Protein AF-A0A2A4T5P3-F1 (afdb_monomer)

Structure (mmCIF, N/CA/C/O backbone):
data_AF-A0A2A4T5P3-F1
#
_entry.id   AF-A0A2A4T5P3-F1
#
loop_
_atom_site.group_PDB
_atom_site.id
_atom_site.type_symbol
_atom_site.label_atom_id
_atom_site.label_alt_id
_atom_site.label_comp_id
_atom_site.label_asym_id
_atom_site.label_entity_id
_atom_site.label_seq_id
_atom_site.pdbx_PDB_ins_code
_atom_site.Cartn_x
_atom_site.Cartn_y
_atom_site.Cartn_z
_atom_site.occupancy
_atom_site.B_iso_or_equiv
_atom_site.auth_seq_id
_atom_site.auth_comp_id
_atom_site.auth_asym_id
_atom_site.auth_atom_id
_atom_site.pdbx_PDB_model_num
ATOM 1 N N . MET A 1 1 ? -5.503 -26.865 1.027 1.00 37.28 1 MET A N 1
ATOM 2 C CA . MET A 1 1 ? -4.342 -26.328 0.286 1.00 37.28 1 MET A CA 1
ATOM 3 C C . MET A 1 1 ? -4.580 -24.835 0.209 1.00 37.28 1 MET A C 1
ATOM 5 O O . MET A 1 1 ? -5.547 -24.458 -0.428 1.00 37.28 1 MET A O 1
ATOM 9 N N . ASN A 1 2 ? -3.789 -24.084 0.982 1.00 42.78 2 ASN A N 1
ATOM 10 C CA . ASN A 1 2 ? -3.763 -22.631 1.176 1.00 42.78 2 ASN A CA 1
ATOM 11 C C . ASN A 1 2 ? -5.091 -21.882 1.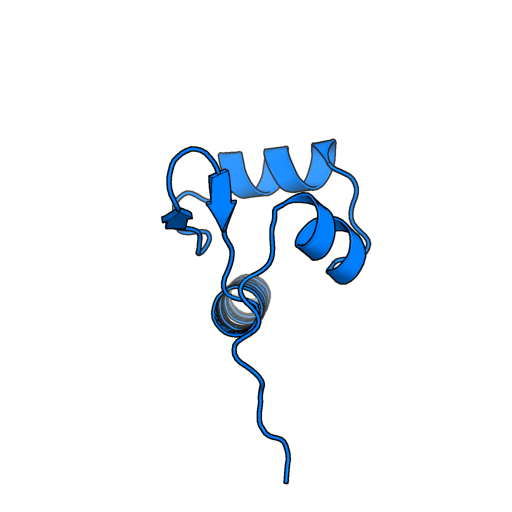007 1.00 42.78 2 ASN A C 1
ATOM 13 O O . ASN A 1 2 ? -5.384 -21.373 -0.069 1.00 42.78 2 ASN A O 1
ATOM 17 N N . ASP A 1 3 ? -5.814 -21.741 2.120 1.00 49.44 3 ASP A N 1
ATOM 18 C CA . ASP A 1 3 ? -6.545 -20.516 2.430 1.00 49.44 3 ASP A CA 1
ATOM 19 C C . ASP A 1 3 ? -5.565 -19.350 2.255 1.00 49.44 3 ASP A C 1
ATOM 21 O O . ASP A 1 3 ? -4.699 -19.105 3.103 1.00 49.44 3 ASP A O 1
ATOM 25 N N . ILE A 1 4 ? -5.617 -18.691 1.099 1.00 50.81 4 ILE A N 1
ATOM 26 C CA . ILE A 1 4 ? -5.031 -17.368 0.971 1.00 50.81 4 ILE A CA 1
ATOM 27 C C . ILE A 1 4 ? -5.986 -16.487 1.760 1.00 50.81 4 ILE A C 1
ATOM 29 O O . ILE A 1 4 ? -7.029 -16.066 1.286 1.00 50.81 4 ILE A O 1
ATOM 33 N N . ASP A 1 5 ? -5.700 -16.386 3.051 1.00 55.03 5 ASP A N 1
ATOM 34 C CA . ASP A 1 5 ? -6.341 -15.449 3.953 1.00 55.03 5 ASP A CA 1
ATOM 35 C C . ASP A 1 5 ? -6.108 -14.068 3.315 1.00 55.03 5 ASP A C 1
ATOM 37 O O . ASP A 1 5 ? -4.967 -13.595 3.308 1.00 55.03 5 ASP A O 1
ATOM 41 N N . GLU A 1 6 ? -7.139 -13.508 2.668 1.00 61.97 6 GLU A N 1
ATOM 42 C CA . GLU A 1 6 ? -7.163 -12.180 2.034 1.00 61.97 6 GLU A CA 1
ATOM 43 C C . GLU A 1 6 ? -6.769 -11.133 3.089 1.00 61.97 6 GLU A C 1
ATOM 45 O O . GLU A 1 6 ? -7.585 -10.576 3.834 1.00 61.97 6 GLU A O 1
ATOM 50 N N . LYS A 1 7 ? -5.459 -10.936 3.258 1.00 80.81 7 LYS A N 1
ATOM 51 C CA . LYS A 1 7 ? -4.914 -10.131 4.348 1.00 80.81 7 LYS A CA 1
ATOM 52 C C . LYS A 1 7 ? -4.945 -8.668 3.956 1.00 80.81 7 LYS A C 1
ATOM 54 O O . LYS A 1 7 ? -4.040 -8.159 3.301 1.00 80.81 7 LYS A O 1
ATOM 59 N N . CYS A 1 8 ? -5.956 -7.975 4.466 1.00 89.75 8 CYS A N 1
ATOM 60 C CA . CYS A 1 8 ? -6.037 -6.521 4.451 1.00 89.75 8 CYS A CA 1
ATOM 61 C C . CYS A 1 8 ? -5.029 -5.898 5.435 1.00 89.75 8 CYS A C 1
ATOM 63 O O . CYS A 1 8 ? -5.273 -5.805 6.643 1.00 89.75 8 CYS A O 1
ATOM 65 N N . LEU A 1 9 ? -3.906 -5.407 4.918 1.00 91.56 9 LEU A N 1
ATOM 66 C CA . LEU A 1 9 ? -2.819 -4.830 5.705 1.00 91.56 9 LEU A CA 1
ATOM 67 C C . LEU A 1 9 ? -2.978 -3.315 5.896 1.00 91.56 9 LEU A C 1
ATOM 69 O O . LEU A 1 9 ? -3.503 -2.596 5.045 1.00 91.56 9 LEU A O 1
ATOM 73 N N . THR A 1 10 ? -2.498 -2.794 7.024 1.00 92.94 10 THR A N 1
ATOM 74 C CA . THR A 1 10 ? -2.163 -1.367 7.161 1.00 92.94 10 THR A CA 1
ATOM 75 C C . THR A 1 10 ? -0.887 -1.030 6.391 1.00 92.94 10 THR A C 1
ATOM 77 O O . THR A 1 10 ? -0.071 -1.902 6.099 1.00 92.94 10 THR A O 1
ATOM 80 N N . THR A 1 11 ? -0.629 0.266 6.182 1.00 91.69 11 THR A N 1
ATOM 81 C CA . THR A 1 11 ? 0.665 0.740 5.662 1.00 91.69 11 THR A CA 1
ATOM 82 C C . THR A 1 11 ? 1.848 0.160 6.443 1.00 91.69 11 THR A C 1
ATOM 84 O O . THR A 1 11 ? 2.826 -0.263 5.844 1.00 91.69 11 THR A O 1
ATOM 87 N N . LYS A 1 12 ? 1.780 0.111 7.783 1.00 91.25 12 LYS A N 1
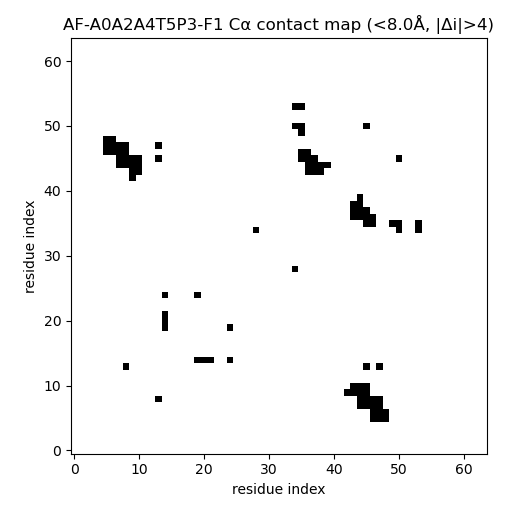ATOM 88 C CA . LYS A 1 12 ? 2.896 -0.387 8.607 1.00 91.25 12 LYS A CA 1
ATOM 89 C C . LYS A 1 12 ? 3.165 -1.871 8.371 1.00 91.25 12 LYS A C 1
ATOM 91 O O . LYS A 1 12 ? 4.320 -2.258 8.242 1.00 91.25 12 LYS A O 1
ATOM 96 N N . GLU A 1 13 ? 2.115 -2.681 8.314 1.00 93.19 13 GLU A N 1
ATOM 97 C CA . GLU A 1 13 ? 2.235 -4.123 8.081 1.00 93.19 13 GLU A CA 1
ATOM 98 C C . GLU A 1 13 ? 2.747 -4.415 6.672 1.00 93.19 13 GLU A C 1
ATOM 100 O O . GLU A 1 13 ? 3.648 -5.235 6.507 1.00 93.19 13 GLU A O 1
ATOM 105 N N . LEU A 1 14 ? 2.247 -3.686 5.671 1.00 92.12 14 LEU A N 1
ATOM 106 C CA . LEU A 1 14 ? 2.700 -3.839 4.293 1.00 92.12 14 LEU A CA 1
ATOM 107 C C . LEU A 1 14 ? 4.181 -3.468 4.132 1.00 92.12 14 LEU A C 1
ATOM 109 O O . LEU A 1 14 ? 4.923 -4.193 3.477 1.00 92.12 14 LEU A O 1
ATOM 113 N N . LEU A 1 15 ? 4.644 -2.390 4.773 1.00 93.12 15 LEU A N 1
ATOM 114 C CA . LEU A 1 15 ? 6.061 -2.005 4.763 1.00 93.12 15 LEU A CA 1
ATOM 115 C C . LEU A 1 15 ? 6.967 -3.105 5.332 1.00 93.12 15 LEU A C 1
ATOM 117 O O . LEU 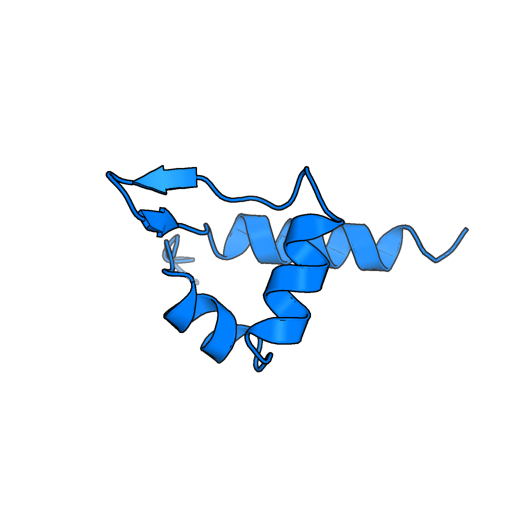A 1 15 ? 8.024 -3.390 4.768 1.00 93.12 15 LEU A O 1
ATOM 121 N N . VAL A 1 16 ? 6.544 -3.734 6.435 1.00 92.75 16 VAL A N 1
ATOM 122 C CA . VAL A 1 16 ? 7.261 -4.866 7.041 1.00 92.75 16 VAL A CA 1
ATOM 123 C C . VAL A 1 16 ? 7.265 -6.065 6.095 1.00 92.75 16 VAL A C 1
ATOM 125 O O . VAL A 1 16 ? 8.313 -6.683 5.911 1.00 92.75 16 VAL A O 1
ATOM 128 N N . TYR A 1 17 ? 6.128 -6.365 5.464 1.00 91.25 17 TYR A N 1
ATOM 129 C CA . TYR A 1 17 ? 6.003 -7.470 4.517 1.00 91.25 17 TYR A CA 1
ATOM 130 C C . TYR A 1 17 ? 6.920 -7.288 3.300 1.00 91.25 17 TYR A C 1
ATOM 132 O O . TYR A 1 17 ? 7.716 -8.170 2.981 1.00 91.25 17 TYR A O 1
ATOM 140 N N . LEU A 1 18 ? 6.864 -6.113 2.667 1.00 89.81 18 LEU A N 1
ATOM 141 C CA . LEU A 1 18 ? 7.681 -5.758 1.504 1.00 89.81 18 LEU A CA 1
ATOM 142 C C . LEU A 1 18 ? 9.154 -5.503 1.859 1.00 89.81 18 LEU A C 1
ATOM 144 O O . LEU A 1 18 ? 9.957 -5.244 0.966 1.00 89.81 18 LEU A O 1
ATOM 148 N N . LYS A 1 19 ? 9.518 -5.542 3.152 1.00 92.00 19 LYS A N 1
ATOM 149 C CA . LYS A 1 19 ? 10.858 -5.215 3.667 1.00 92.00 19 LYS A CA 1
ATOM 150 C C . LYS A 1 19 ? 11.377 -3.883 3.120 1.00 92.00 19 LYS A C 1
ATOM 152 O O . LYS A 1 19 ? 12.551 -3.755 2.775 1.00 92.00 19 LYS A O 1
ATOM 157 N N . THR A 1 20 ? 10.494 -2.890 3.044 1.00 90.50 20 THR A N 1
ATOM 158 C CA . THR A 1 20 ? 10.788 -1.599 2.419 1.00 90.50 20 THR A CA 1
ATOM 159 C C . THR A 1 20 ? 10.644 -0.451 3.411 1.00 90.50 20 THR A C 1
ATOM 161 O O . THR A 1 20 ? 9.904 -0.526 4.394 1.00 90.50 20 THR A O 1
ATOM 164 N N . SER A 1 21 ? 11.379 0.634 3.167 1.00 91.38 21 SER A N 1
ATOM 165 C CA . SER A 1 21 ? 11.341 1.811 4.036 1.00 91.38 21 SER A CA 1
ATOM 166 C C . SER A 1 21 ? 10.169 2.740 3.678 1.00 91.38 21 SER A C 1
ATOM 168 O O . SER A 1 21 ? 9.811 2.851 2.502 1.00 91.38 21 SER A O 1
ATOM 170 N N . PRO A 1 22 ? 9.588 3.466 4.656 1.00 91.75 22 PRO A N 1
ATOM 171 C CA . PRO A 1 22 ? 8.484 4.384 4.385 1.00 91.75 22 PRO A CA 1
ATOM 172 C C . PRO A 1 22 ? 8.765 5.402 3.263 1.00 91.75 22 PRO A C 1
ATOM 174 O O . PRO A 1 22 ? 7.893 5.571 2.416 1.00 91.75 22 PRO A O 1
ATOM 177 N N . PRO A 1 23 ? 9.945 6.060 3.185 1.00 94.00 23 PRO A N 1
ATOM 178 C CA . PRO A 1 23 ? 10.219 7.029 2.121 1.00 94.00 23 PRO A CA 1
ATOM 179 C C . PRO A 1 23 ? 10.138 6.430 0.713 1.00 94.00 23 PRO A C 1
ATOM 181 O O . PRO A 1 23 ? 9.544 7.041 -0.172 1.00 94.00 23 PRO A O 1
ATOM 184 N N . VAL A 1 24 ? 10.690 5.228 0.522 1.00 90.88 24 VAL A N 1
ATOM 185 C CA . VAL A 1 24 ? 10.682 4.522 -0.770 1.00 90.88 24 VAL A CA 1
ATOM 186 C C . VAL A 1 24 ? 9.256 4.141 -1.155 1.00 90.88 24 VAL A C 1
ATOM 188 O O . VAL A 1 24 ? 8.813 4.424 -2.264 1.00 90.88 24 VAL A O 1
ATOM 191 N N . PHE A 1 25 ? 8.504 3.583 -0.209 1.00 91.62 25 PHE A N 1
ATOM 192 C CA . PHE A 1 25 ? 7.110 3.210 -0.426 1.00 91.62 25 PHE A CA 1
ATOM 193 C C . PHE A 1 25 ? 6.221 4.410 -0.768 1.00 91.62 25 PHE A C 1
ATOM 195 O O . PHE A 1 25 ? 5.425 4.351 -1.702 1.00 91.62 25 PHE A O 1
ATOM 202 N N . TYR A 1 26 ? 6.366 5.526 -0.048 1.00 90.81 26 TYR A N 1
ATOM 203 C CA . TYR A 1 26 ? 5.598 6.733 -0.346 1.00 90.81 26 TYR A CA 1
ATOM 204 C C . TYR A 1 26 ? 5.975 7.344 -1.693 1.00 90.81 26 TYR A C 1
ATOM 206 O O . TYR A 1 26 ? 5.094 7.869 -2.369 1.00 90.81 26 TYR A O 1
ATOM 214 N N . ALA A 1 27 ? 7.248 7.279 -2.094 1.00 91.69 27 ALA A N 1
ATOM 215 C CA . ALA A 1 27 ? 7.663 7.704 -3.426 1.00 91.69 27 ALA A CA 1
ATOM 216 C C . ALA A 1 27 ? 6.989 6.846 -4.508 1.00 91.69 27 ALA A C 1
ATOM 218 O O . ALA A 1 27 ? 6.356 7.407 -5.398 1.00 91.69 27 ALA A O 1
ATOM 219 N N . MET A 1 28 ? 7.032 5.517 -4.359 1.00 89.25 28 MET A N 1
ATOM 220 C CA . MET A 1 28 ? 6.401 4.556 -5.270 1.00 89.25 28 MET A CA 1
ATOM 221 C C . MET A 1 28 ? 4.895 4.806 -5.412 1.00 89.25 28 MET A C 1
ATOM 223 O O . MET A 1 28 ? 4.408 5.016 -6.514 1.00 89.25 28 MET A O 1
ATOM 227 N N . ILE A 1 29 ? 4.159 4.889 -4.302 1.00 90.19 29 ILE A N 1
ATOM 228 C CA . ILE A 1 29 ? 2.706 5.136 -4.320 1.00 90.19 29 ILE A CA 1
ATOM 229 C C . ILE A 1 29 ? 2.349 6.530 -4.853 1.00 90.19 29 ILE A C 1
ATOM 231 O O . ILE A 1 29 ? 1.241 6.769 -5.333 1.00 90.19 29 ILE A O 1
ATOM 235 N N . LYS A 1 30 ? 3.255 7.502 -4.726 1.00 89.19 30 LYS A N 1
ATOM 236 C CA . LYS A 1 30 ? 3.035 8.841 -5.276 1.00 89.19 30 LYS A CA 1
ATOM 237 C C . LYS A 1 30 ? 3.169 8.845 -6.799 1.00 89.19 30 LYS A C 1
ATOM 239 O O . LYS A 1 30 ? 2.468 9.617 -7.452 1.00 89.19 30 LYS A O 1
ATOM 244 N N . THR A 1 31 ? 4.071 8.034 -7.345 1.00 90.19 31 THR A N 1
ATOM 245 C CA . THR A 1 31 ? 4.274 7.896 -8.793 1.00 90.19 31 THR A CA 1
ATOM 246 C C . THR A 1 31 ? 3.289 6.921 -9.431 1.00 90.19 31 THR A C 1
ATOM 248 O O . THR A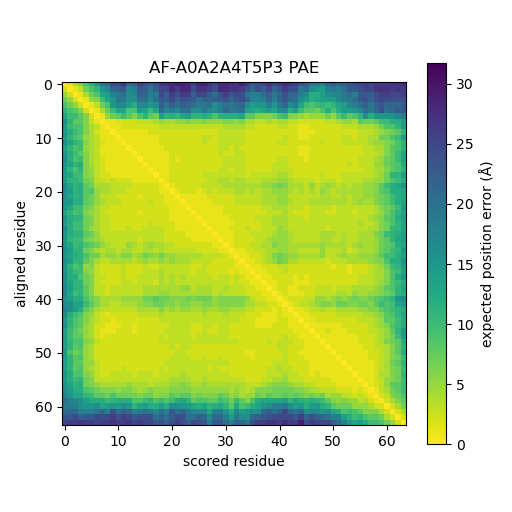 1 31 ? 2.895 7.128 -10.573 1.00 90.19 31 THR A O 1
ATOM 251 N N . ASP A 1 32 ? 2.852 5.913 -8.682 1.00 89.50 32 ASP A N 1
ATOM 252 C CA . ASP A 1 32 ? 1.931 4.872 -9.120 1.00 89.50 32 ASP A CA 1
ATOM 253 C C . ASP A 1 32 ? 0.505 5.176 -8.637 1.00 89.50 32 ASP A C 1
ATOM 255 O O . ASP A 1 32 ? 0.124 4.909 -7.493 1.00 89.50 32 ASP A O 1
ATOM 259 N N . LYS A 1 33 ? -0.278 5.817 -9.510 1.00 85.19 33 LYS A N 1
ATOM 260 C CA . LYS A 1 33 ? -1.651 6.239 -9.191 1.00 85.19 33 LYS A CA 1
ATOM 261 C C . LYS A 1 33 ? -2.614 5.063 -9.062 1.00 85.19 33 LYS A C 1
ATOM 263 O O . LYS A 1 33 ? -3.598 5.202 -8.336 1.00 85.19 33 LYS A O 1
ATOM 268 N N . ASP A 1 34 ? -2.309 3.960 -9.735 1.00 89.25 34 ASP A N 1
ATOM 269 C CA . ASP A 1 34 ? -3.138 2.760 -9.809 1.00 89.25 34 ASP A CA 1
ATOM 270 C C . ASP A 1 34 ? -2.754 1.725 -8.746 1.00 89.25 34 ASP A C 1
ATOM 272 O O . ASP A 1 34 ? -3.358 0.658 -8.678 1.00 89.25 34 ASP A O 1
ATOM 276 N N . PHE A 1 35 ? -1.790 2.053 -7.875 1.00 92.12 35 PHE A N 1
ATOM 277 C CA . PHE A 1 35 ? -1.386 1.177 -6.786 1.00 92.12 35 PHE A CA 1
ATOM 278 C C . PHE A 1 35 ? -2.600 0.766 -5.928 1.00 92.12 35 PHE A C 1
ATOM 280 O O . PHE A 1 35 ? -3.277 1.649 -5.377 1.00 92.12 35 PHE A O 1
ATOM 287 N N . PRO A 1 36 ? -2.867 -0.544 -5.765 1.00 92.81 36 PRO A N 1
ATOM 288 C CA . PRO A 1 36 ? -4.082 -1.040 -5.130 1.00 92.81 36 PRO A CA 1
ATOM 289 C C . PRO A 1 36 ? -4.109 -0.674 -3.645 1.00 92.81 36 PRO A C 1
ATOM 291 O O . PRO A 1 36 ? -3.291 -1.114 -2.834 1.00 92.81 36 PRO A O 1
ATOM 294 N N . ARG A 1 37 ? -5.051 0.202 -3.294 1.00 93.31 37 ARG A N 1
ATOM 295 C CA . ARG A 1 37 ? -5.293 0.685 -1.933 1.00 93.31 37 ARG A CA 1
ATOM 296 C C . ARG A 1 37 ? -6.722 1.182 -1.800 1.00 93.31 37 ARG A C 1
ATOM 298 O O . ARG A 1 37 ? -7.274 1.782 -2.720 1.00 93.31 37 ARG A O 1
ATOM 305 N N . PHE A 1 38 ? -7.281 1.043 -0.610 1.00 92.62 38 PHE A N 1
ATOM 306 C CA . PHE A 1 38 ? -8.617 1.539 -0.301 1.00 92.62 38 PHE A CA 1
ATOM 307 C C . PHE A 1 38 ? -8.663 2.173 1.090 1.00 92.62 38 PHE A C 1
ATOM 309 O O . PHE A 1 38 ? -7.800 1.940 1.940 1.00 92.62 38 PHE A O 1
ATOM 316 N N . LEU A 1 39 ? -9.653 3.035 1.320 1.00 93.25 39 LEU A N 1
ATOM 317 C CA . LEU A 1 39 ? -9.848 3.699 2.607 1.00 93.25 39 LEU A CA 1
ATOM 318 C C . LEU A 1 39 ? -10.807 2.900 3.482 1.00 93.25 39 LEU A C 1
ATOM 320 O O . LEU A 1 39 ? -11.936 2.624 3.089 1.00 93.25 39 LEU A O 1
ATOM 324 N N . VAL A 1 40 ? -10.384 2.625 4.716 1.00 90.69 40 VAL A N 1
ATOM 325 C CA . VAL A 1 40 ? -11.259 2.137 5.786 1.00 90.69 40 VAL A CA 1
ATOM 326 C C . VAL A 1 40 ? -11.266 3.178 6.898 1.00 90.69 40 VAL A C 1
ATOM 328 O O . VAL A 1 40 ? -10.290 3.355 7.635 1.00 90.69 40 VAL A O 1
ATOM 331 N N . GLY A 1 41 ? -12.366 3.928 6.985 1.00 90.69 41 GLY A N 1
ATOM 332 C CA . GLY A 1 41 ? -12.475 5.094 7.858 1.00 90.69 41 GLY A CA 1
ATOM 333 C C . GLY A 1 41 ? -11.494 6.194 7.445 1.00 90.69 41 GLY A C 1
ATOM 334 O O . GLY A 1 41 ? -11.692 6.858 6.433 1.00 90.69 41 GLY A O 1
ATOM 335 N N . LYS A 1 42 ? -10.435 6.395 8.239 1.00 90.75 42 LYS A N 1
ATOM 336 C CA . LYS A 1 42 ? -9.374 7.393 7.984 1.00 90.75 42 LYS A CA 1
ATOM 337 C C . LYS A 1 42 ? -8.018 6.769 7.640 1.00 90.75 42 LYS A C 1
ATOM 339 O O . LYS A 1 42 ? -7.028 7.489 7.534 1.00 90.75 42 LYS A O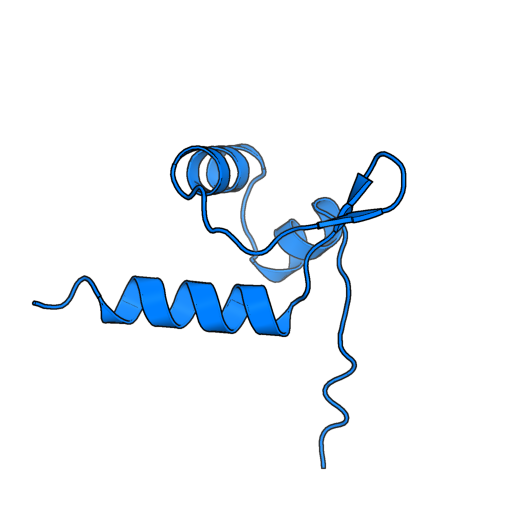 1
ATOM 344 N N . CYS A 1 43 ? -7.956 5.446 7.504 1.00 88.88 43 CYS A N 1
ATOM 345 C CA . CYS A 1 43 ? -6.710 4.720 7.289 1.00 88.88 43 CYS A CA 1
ATOM 346 C C . CYS A 1 43 ? -6.707 4.046 5.919 1.00 88.88 43 CYS A C 1
ATOM 348 O O . CYS A 1 43 ? -7.689 3.413 5.532 1.00 88.88 43 CYS A O 1
ATOM 350 N N . TRP A 1 44 ? -5.572 4.134 5.226 1.00 92.19 44 TRP A N 1
ATOM 351 C CA . TRP A 1 44 ? -5.321 3.337 4.030 1.00 92.19 44 TRP A CA 1
ATOM 352 C C . TRP A 1 44 ? -5.107 1.871 4.397 1.00 92.19 44 TRP A C 1
ATOM 354 O O . TRP A 1 44 ? -4.388 1.553 5.354 1.00 92.19 44 TRP A O 1
ATOM 364 N N . ARG A 1 45 ? -5.746 1.002 3.621 1.00 94.00 45 ARG A N 1
ATOM 365 C CA . ARG A 1 45 ? -5.630 -0.448 3.664 1.00 94.00 45 ARG A CA 1
ATOM 366 C C . ARG A 1 45 ? -5.222 -0.970 2.297 1.00 94.00 45 ARG A C 1
ATOM 368 O O . ARG A 1 45 ? -5.463 -0.315 1.282 1.00 94.00 45 ARG A O 1
ATOM 375 N N . TYR A 1 46 ? -4.585 -2.127 2.322 1.00 93.88 46 TYR A N 1
ATOM 376 C CA . TYR A 1 46 ? -4.000 -2.760 1.156 1.00 93.88 46 TYR A CA 1
ATOM 377 C C . TYR A 1 46 ? -4.369 -4.228 1.179 1.00 93.88 46 TYR A C 1
ATOM 379 O O . TYR A 1 46 ? -4.085 -4.905 2.171 1.00 93.88 46 TYR A O 1
ATOM 387 N N . ASP A 1 47 ? -4.994 -4.696 0.110 1.00 93.38 47 ASP A N 1
ATOM 388 C CA . ASP A 1 47 ? -5.122 -6.123 -0.109 1.00 93.38 47 ASP A CA 1
ATOM 389 C C . ASP A 1 47 ? -3.762 -6.670 -0.548 1.00 93.38 47 ASP A C 1
ATOM 391 O O . ASP A 1 47 ? -3.125 -6.142 -1.465 1.00 93.38 47 ASP A O 1
ATOM 395 N N . LEU A 1 48 ? -3.264 -7.675 0.168 1.00 91.44 48 LEU A N 1
ATOM 396 C CA . LEU A 1 48 ? -1.936 -8.205 -0.101 1.00 91.44 48 LEU A CA 1
ATOM 397 C C . LEU A 1 48 ? -1.858 -8.906 -1.464 1.00 91.44 48 LEU A C 1
ATOM 399 O O . LEU A 1 48 ? -0.829 -8.790 -2.130 1.00 91.44 48 LEU A O 1
ATOM 403 N N . GLU A 1 49 ? -2.899 -9.624 -1.882 1.00 90.88 49 GLU A N 1
ATOM 404 C CA . GLU A 1 49 ? -2.894 -10.328 -3.165 1.00 90.88 49 GLU A CA 1
ATOM 405 C C . GLU A 1 49 ? -2.914 -9.342 -4.327 1.00 90.88 49 GLU A C 1
ATOM 407 O O . GLU A 1 49 ? -2.078 -9.456 -5.227 1.00 90.88 49 GLU A O 1
ATOM 412 N N . GLU A 1 50 ? -3.782 -8.328 -4.265 1.00 92.62 50 GLU A N 1
ATOM 413 C CA . GLU A 1 50 ? -3.843 -7.286 -5.294 1.00 92.62 50 GLU A CA 1
ATOM 414 C C . GLU A 1 50 ? -2.516 -6.528 -5.401 1.00 92.62 50 GLU A C 1
ATOM 416 O O . GLU A 1 50 ? -2.014 -6.309 -6.504 1.00 92.62 50 GLU A O 1
ATOM 421 N N . VAL A 1 51 ? -1.899 -6.168 -4.266 1.00 92.25 51 VAL A N 1
ATOM 422 C CA . VAL A 1 51 ? -0.583 -5.509 -4.260 1.00 92.25 51 VAL A CA 1
ATOM 423 C C . VAL A 1 51 ? 0.479 -6.387 -4.916 1.00 92.25 51 VAL A C 1
ATOM 425 O O . VAL A 1 51 ? 1.258 -5.895 -5.731 1.00 92.25 51 VAL A O 1
ATOM 428 N N . LEU A 1 52 ? 0.540 -7.676 -4.578 1.00 91.00 52 LEU A N 1
ATOM 429 C CA . LEU A 1 52 ? 1.552 -8.574 -5.136 1.00 91.00 52 LEU A CA 1
ATOM 430 C C . LEU A 1 52 ? 1.337 -8.841 -6.629 1.00 91.00 52 LEU A C 1
ATOM 432 O O . LEU A 1 52 ? 2.314 -8.913 -7.374 1.00 91.00 52 LEU A O 1
ATOM 436 N N . ASP A 1 53 ? 0.089 -8.986 -7.070 1.00 91.50 53 ASP A N 1
ATOM 437 C CA . ASP A 1 53 ? -0.250 -9.129 -8.487 1.00 91.50 53 ASP A CA 1
ATOM 438 C C . ASP A 1 53 ? 0.119 -7.866 -9.282 1.00 91.50 53 ASP A C 1
ATOM 440 O O . ASP A 1 53 ? 0.764 -7.956 -10.331 1.00 91.50 53 ASP A O 1
ATOM 444 N N . HIS A 1 54 ? -0.187 -6.685 -8.737 1.00 91.88 54 HIS A N 1
ATOM 445 C CA . HIS A 1 54 ? 0.170 -5.397 -9.335 1.00 91.88 54 HIS A CA 1
ATOM 446 C C . HIS A 1 54 ? 1.684 -5.225 -9.486 1.00 91.88 54 HIS A C 1
ATOM 448 O O . HIS A 1 54 ? 2.165 -4.880 -10.566 1.00 91.88 54 HIS A O 1
ATOM 454 N N . LEU A 1 55 ? 2.452 -5.536 -8.437 1.00 88.75 55 LEU A N 1
ATOM 455 C CA . LEU A 1 55 ? 3.915 -5.455 -8.475 1.00 88.75 55 LEU A CA 1
ATOM 456 C C . LEU A 1 55 ? 4.519 -6.410 -9.517 1.00 88.75 55 LEU A C 1
ATOM 458 O O . LEU A 1 55 ? 5.377 -5.997 -10.294 1.00 88.75 55 LEU A O 1
ATOM 462 N N . LYS A 1 56 ? 4.024 -7.652 -9.612 1.00 89.62 56 LYS A N 1
ATOM 463 C CA . LYS A 1 56 ? 4.478 -8.615 -10.636 1.00 89.62 56 LYS A CA 1
ATOM 464 C C . LYS A 1 56 ? 4.200 -8.135 -12.061 1.00 89.62 56 LYS A C 1
ATOM 466 O O . LYS A 1 56 ? 5.013 -8.354 -12.964 1.00 89.62 56 LYS A O 1
ATOM 471 N N . LYS A 1 57 ? 3.045 -7.500 -12.282 1.00 87.81 57 LYS A N 1
ATOM 472 C CA . LYS A 1 57 ? 2.684 -6.911 -13.580 1.00 87.81 57 LYS A CA 1
ATOM 473 C C . LYS A 1 57 ? 3.584 -5.729 -13.929 1.00 87.81 57 LYS A C 1
ATOM 475 O O . LYS A 1 57 ? 3.992 -5.618 -15.083 1.00 87.81 57 LYS A O 1
ATOM 480 N N . ALA A 1 58 ? 3.922 -4.890 -12.949 1.00 82.69 58 ALA A N 1
ATOM 481 C CA . ALA A 1 58 ? 4.854 -3.782 -13.140 1.00 82.69 58 AL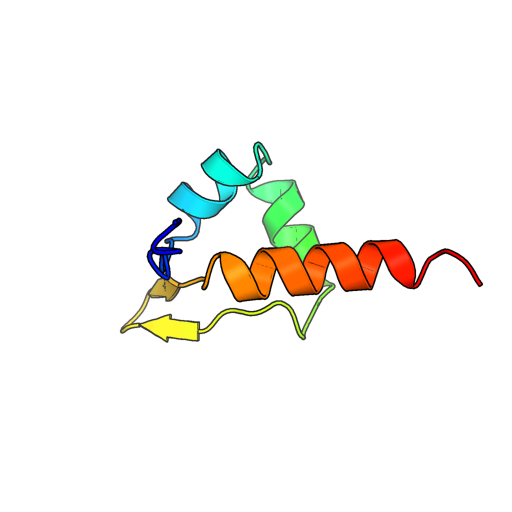A A CA 1
ATOM 482 C C . ALA A 1 58 ? 6.246 -4.282 -13.568 1.00 82.69 58 ALA A C 1
ATOM 484 O O . ALA A 1 58 ? 6.774 -3.797 -14.565 1.00 82.69 58 ALA A O 1
ATOM 485 N N . GLU A 1 59 ? 6.783 -5.316 -12.908 1.00 77.00 59 GLU A N 1
ATOM 486 C CA . GLU A 1 59 ? 8.066 -5.934 -13.291 1.00 77.00 59 GLU A CA 1
ATOM 487 C C . GLU A 1 59 ? 8.027 -6.568 -14.692 1.00 77.00 59 GLU A C 1
ATOM 489 O O . GLU A 1 59 ? 9.015 -6.537 -15.423 1.00 77.00 59 GLU A O 1
ATOM 494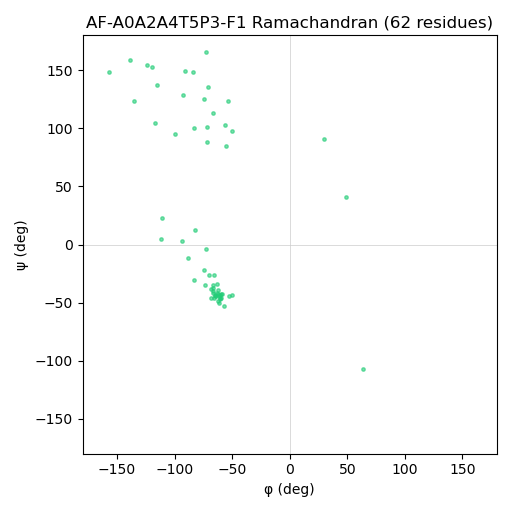 N N . SER A 1 60 ? 6.880 -7.122 -15.099 1.00 74.94 60 SER A N 1
ATOM 495 C CA . SER A 1 60 ? 6.731 -7.765 -16.414 1.00 74.94 60 SER A CA 1
ATOM 496 C C . SER A 1 60 ? 6.640 -6.770 -17.580 1.00 74.94 60 SER A C 1
ATOM 498 O O . SER A 1 60 ? 6.925 -7.143 -18.717 1.00 74.94 60 SER A O 1
ATOM 500 N N . ASN A 1 61 ? 6.258 -5.515 -17.324 1.00 59.59 61 ASN A N 1
ATOM 501 C CA . ASN A 1 61 ? 6.101 -4.487 -18.359 1.00 59.59 61 ASN A CA 1
ATOM 502 C C . ASN A 1 61 ? 7.389 -3.694 -18.664 1.00 59.59 61 ASN A C 1
ATOM 504 O O . ASN A 1 61 ? 7.427 -3.013 -19.684 1.00 59.59 61 ASN A O 1
ATOM 508 N N . GLU A 1 62 ? 8.452 -3.799 -17.857 1.00 56.41 62 GLU A N 1
ATOM 509 C CA . GLU A 1 62 ? 9.761 -3.164 -18.135 1.00 56.41 62 GLU A CA 1
ATOM 510 C C . GLU A 1 62 ? 10.658 -3.970 -19.107 1.00 56.41 62 GLU A C 1
ATOM 512 O O . GLU A 1 62 ? 11.842 -3.678 -19.262 1.00 56.41 62 GLU A O 1
ATOM 517 N N . GLY A 1 63 ? 10.108 -4.979 -19.793 1.00 50.00 63 GLY A N 1
ATOM 518 C CA . GLY A 1 63 ? 10.839 -5.882 -20.691 1.00 50.00 63 GLY A CA 1
ATOM 519 C C . GLY A 1 63 ? 10.543 -5.761 -22.193 1.00 50.00 63 GLY A C 1
ATOM 520 O O . GLY A 1 63 ? 10.760 -6.750 -22.893 1.00 50.00 63 GLY A O 1
ATOM 521 N N . ASN A 1 64 ? 10.033 -4.627 -22.696 1.00 38.97 64 ASN A N 1
ATOM 522 C CA . ASN A 1 64 ? 9.729 -4.433 -24.129 1.00 38.97 64 ASN A CA 1
ATOM 523 C C . ASN A 1 64 ? 10.334 -3.144 -24.698 1.00 38.97 64 ASN A C 1
ATOM 525 O O . ASN A 1 64 ? 10.015 -2.062 -24.156 1.00 38.97 64 ASN A O 1
#

Sequence (64 aa):
MNDIDEKCLTTKELLVYLKTSPPVFYAMIKTDKDFPRFLVGKCWRYDLEEVLDHLKKAESNEGN

Radius of gyration: 12.53 Å; Cα contacts (8 Å, |Δi|>4): 48; chains: 1; bounding box: 24×35×33 Å

Secondary structure (DSSP, 8-state):
-------EEEHHHHHHHTT--HHHHHHHHHH-TT---EEETTEEEEEHHHHHHHHHHHHHHTT-

Solvent-accessible surface area (backbone atoms only — not comparable to full-atom values): 3973 Å² total; per-residue (Å²): 134,79,83,76,71,85,47,70,28,44,64,70,55,45,32,62,73,69,73,49,55,69,71,60,52,53,52,49,53,69,74,36,83,79,58,60,65,47,76,59,92,96,41,63,32,27,49,48,66,58,38,53,53,50,52,54,51,56,65,63,64,78,74,123

pLDDT: mean 84.08, std 15.29, range [37.28, 94.0]

Nearest PDB structures (foldseek):
  6ama-assembly1_B  TM=6.440E-01  e=2.750E-01  Streptomyces venezuelae
  8dgl-assembly1_B  TM=8.001E-01  e=9.778E-01  Mesorhizobium japonicum R7A
  5i44-assembly1_D  TM=6.360E-01  e=7.003E-01  Baci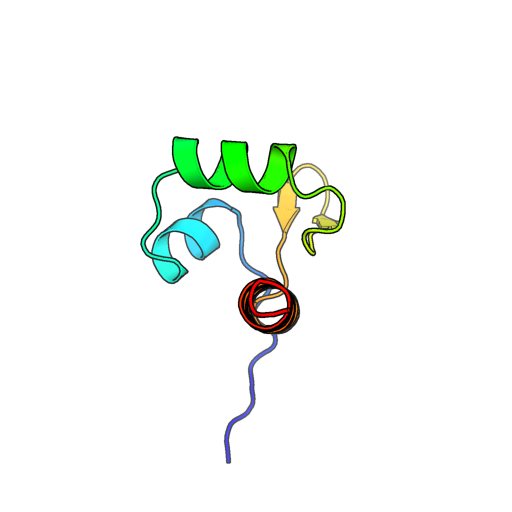llus subtilis subsp. subtilis str. 168
  1z4h-assembly1_A  TM=5.392E-01  e=8.556E-01  Escherichia coli

F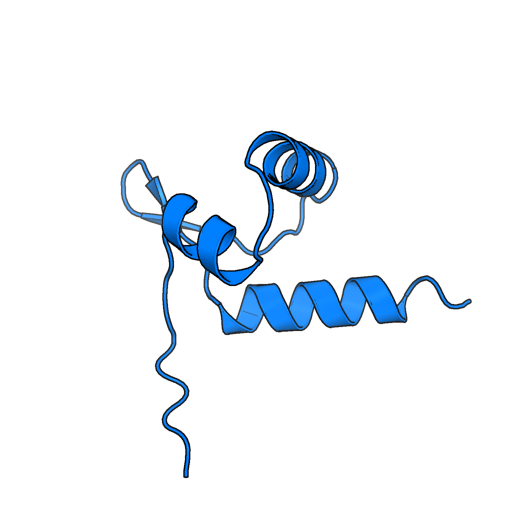oldseek 3Di:
DDPPVQDWDFPVVVCVVVVHDPVVVVVVCVVDVPQAWDDDPHTIIHGPVSNVVVVVVVVVVVPD

Mean predicted aligned error: 6.25 Å